Protein AF-A0A495SIX3-F1 (afdb_monomer_lite)

Foldseek 3Di:
DVVVVVVVVVVVVVVVVVVVVVLVVLQVLVVVLVVLLLDPVHQQLCSCVPFEQADPQLSVVSSVQSVVVNVVCVVPFDDKDKAQLVRCVVVVNDDDDDDPCSRQWMWIDGDPFWIKIFGADPVSGTQWIFTGTSPDDDTDIDGGHPDPDD

Secondary structure (DSSP, 8-state):
-HHHHHHHHHHHHHHHHHHHHHHHHHHHHHHHHHHHHH-TTS-HHHHHHHHB---HHHHHHHHHHHHHHHHHHTTS----EEEEHHHHHHTT-PPP---TTGGGEEEEEEETTEEEEEEE-TTS-EEEE--EETTTS-----B-S-----

Sequence (150 aa):
MKKTILVIVLFVTICLGCYYKSVQRNKKLIFDFAYEMVNVSIPINNVVSKHIECDKIGKAISVILISNFRKEYNKNPKKIYVYTYCEGLLNGTGKEIESPNKSQIYFVEFNDSLIIPVLLNNEAKIVAFSYGLKKGKENYLLRIDGIKEY

pLDDT: mean 83.71, std 14.2, range [35.25, 97.19]

Radius of gyration: 17.5 Å; chains: 1; bounding box: 35×31×59 Å

Structure (mmCIF, N/CA/C/O backbone):
data_AF-A0A495SIX3-F1
#
_entry.id   AF-A0A495SIX3-F1
#
loop_
_atom_site.group_PDB
_atom_site.id
_atom_site.type_symbol
_atom_site.label_atom_id
_atom_site.label_alt_id
_atom_site.label_comp_id
_atom_site.label_asym_id
_atom_site.label_entity_id
_atom_site.label_seq_id
_atom_site.pdbx_PDB_ins_code
_atom_site.Cartn_x
_atom_site.Cartn_y
_atom_site.Cartn_z
_atom_site.occupancy
_atom_site.B_iso_or_equiv
_atom_site.auth_seq_id
_atom_site.auth_comp_id
_atom_site.auth_asym_id
_atom_site.auth_atom_id
_atom_site.pdbx_PDB_model_num
ATOM 1 N N . MET A 1 1 ? 15.727 -4.250 -44.478 1.00 63.75 1 MET A N 1
ATOM 2 C CA . MET A 1 1 ? 15.634 -2.983 -43.713 1.00 63.75 1 MET A CA 1
ATOM 3 C C . MET A 1 1 ? 14.207 -2.619 -43.301 1.00 63.75 1 MET A C 1
ATOM 5 O O . MET A 1 1 ? 13.946 -2.672 -42.111 1.00 63.75 1 MET A O 1
ATOM 9 N N . LYS A 1 2 ? 13.256 -2.328 -44.211 1.00 71.69 2 LYS A N 1
ATOM 10 C CA . LYS A 1 2 ? 11.879 -1.921 -43.821 1.00 71.69 2 LYS A CA 1
ATOM 11 C C . LYS A 1 2 ? 11.137 -2.944 -42.936 1.00 71.69 2 LYS A C 1
ATOM 13 O O . LYS A 1 2 ? 10.544 -2.564 -41.936 1.00 71.69 2 LYS A O 1
ATOM 18 N N . LYS A 1 3 ? 11.234 -4.243 -43.255 1.00 81.06 3 LYS A N 1
ATOM 19 C CA . LYS A 1 3 ? 10.629 -5.327 -42.451 1.00 81.06 3 LYS A CA 1
ATOM 20 C C . LYS A 1 3 ? 11.274 -5.465 -41.063 1.00 81.06 3 LYS A C 1
ATOM 22 O O . LYS A 1 3 ? 10.571 -5.664 -40.087 1.00 81.06 3 LYS A O 1
ATOM 27 N N . THR A 1 4 ? 12.593 -5.296 -40.969 1.00 83.94 4 THR A N 1
ATOM 28 C CA . THR A 1 4 ? 13.345 -5.355 -39.704 1.00 83.94 4 THR A CA 1
ATOM 29 C C . THR A 1 4 ? 12.963 -4.210 -38.763 1.00 83.94 4 THR A C 1
ATOM 31 O O . THR A 1 4 ? 12.725 -4.447 -37.586 1.00 83.94 4 THR A O 1
ATOM 34 N N . ILE A 1 5 ? 12.828 -2.985 -39.288 1.00 88.06 5 ILE A N 1
ATOM 35 C CA . ILE A 1 5 ? 12.387 -1.817 -38.506 1.00 88.06 5 ILE A CA 1
ATOM 36 C C . ILE A 1 5 ? 10.955 -2.021 -37.992 1.00 88.06 5 ILE A C 1
ATOM 38 O O . ILE A 1 5 ? 10.693 -1.774 -36.820 1.00 88.06 5 ILE A O 1
ATOM 42 N N . LEU A 1 6 ? 10.047 -2.535 -38.832 1.00 87.56 6 LEU A N 1
ATOM 43 C CA . LEU A 1 6 ? 8.666 -2.830 -38.431 1.00 87.56 6 LEU A CA 1
ATOM 44 C C . LEU A 1 6 ? 8.605 -3.832 -37.264 1.00 87.56 6 LEU A C 1
ATOM 46 O O . LEU A 1 6 ? 7.857 -3.620 -36.314 1.00 87.56 6 LEU A O 1
ATOM 50 N N . VAL A 1 7 ? 9.413 -4.898 -37.316 1.00 89.94 7 VAL A N 1
ATOM 51 C CA . VAL A 1 7 ? 9.483 -5.907 -36.245 1.00 89.94 7 VAL A CA 1
ATOM 52 C C . VAL A 1 7 ? 9.996 -5.295 -34.940 1.00 89.94 7 VAL A C 1
ATOM 54 O O . VAL A 1 7 ? 9.429 -5.567 -33.886 1.00 89.94 7 VAL A O 1
ATOM 57 N N . ILE A 1 8 ? 11.011 -4.426 -35.001 1.00 90.88 8 ILE A N 1
ATOM 58 C CA . ILE A 1 8 ? 11.537 -3.733 -33.815 1.00 90.88 8 ILE A CA 1
ATOM 59 C C . ILE A 1 8 ? 10.473 -2.812 -33.209 1.00 90.88 8 ILE A C 1
ATOM 61 O O . ILE A 1 8 ? 10.242 -2.861 -32.004 1.00 90.88 8 ILE A O 1
ATOM 65 N N . VAL A 1 9 ? 9.788 -2.009 -34.028 1.00 90.94 9 VAL A N 1
ATOM 66 C CA . VAL A 1 9 ? 8.728 -1.102 -33.553 1.00 90.94 9 VAL A CA 1
ATOM 67 C C . VAL A 1 9 ? 7.587 -1.884 -32.899 1.00 90.94 9 VAL A C 1
ATOM 69 O O . VAL A 1 9 ? 7.121 -1.515 -31.817 1.00 90.94 9 VAL A O 1
ATOM 72 N N . LEU A 1 10 ? 7.162 -2.990 -33.517 1.00 92.00 10 LEU A N 1
ATOM 73 C CA . LEU A 1 10 ? 6.130 -3.862 -32.963 1.00 92.00 10 LEU A CA 1
ATOM 74 C C . LEU A 1 10 ? 6.568 -4.457 -31.618 1.00 92.00 10 LEU A C 1
ATOM 76 O O . LEU A 1 10 ? 5.803 -4.416 -30.655 1.00 92.00 10 LEU A O 1
ATOM 80 N N . PHE A 1 11 ? 7.807 -4.944 -31.530 1.00 91.62 11 PHE A N 1
ATOM 81 C CA . PHE A 1 11 ? 8.359 -5.501 -30.298 1.00 91.62 11 PHE A CA 1
ATOM 82 C C . PHE A 1 11 ? 8.401 -4.459 -29.173 1.00 91.62 11 PHE A C 1
ATOM 84 O O . PHE A 1 11 ? 7.886 -4.711 -28.085 1.00 91.62 11 PHE A O 1
ATOM 91 N N . VAL A 1 12 ? 8.913 -3.255 -29.450 1.00 90.62 12 VAL A N 1
ATOM 92 C CA . VAL A 1 12 ? 8.954 -2.148 -28.477 1.00 90.62 12 VAL A CA 1
ATOM 93 C C . VAL A 1 12 ? 7.549 -1.788 -27.989 1.00 90.62 12 VAL A C 1
ATOM 95 O O . VAL A 1 12 ? 7.332 -1.639 -26.787 1.00 90.62 12 VAL A O 1
ATOM 98 N N . THR A 1 13 ? 6.575 -1.705 -28.896 1.00 89.81 13 THR A N 1
ATOM 99 C CA . THR A 1 13 ? 5.186 -1.361 -28.547 1.00 89.81 13 THR A CA 1
ATOM 100 C C . THR A 1 13 ? 4.551 -2.426 -27.650 1.00 89.81 13 THR A C 1
ATOM 102 O O . THR A 1 13 ? 3.883 -2.094 -26.669 1.00 89.81 13 THR A O 1
ATOM 105 N N . ILE A 1 14 ? 4.801 -3.710 -27.934 1.00 90.81 14 ILE A N 1
ATOM 106 C CA . ILE A 1 14 ? 4.332 -4.825 -27.100 1.00 90.81 14 ILE A CA 1
ATOM 107 C C . ILE A 1 14 ? 4.974 -4.763 -25.709 1.00 90.81 14 ILE A C 1
ATOM 109 O O . ILE A 1 14 ? 4.262 -4.863 -24.708 1.00 90.81 14 ILE A O 1
ATOM 113 N N . CYS A 1 15 ? 6.290 -4.548 -25.620 1.00 88.69 15 CYS A N 1
ATOM 114 C CA . CYS A 1 15 ? 6.992 -4.430 -24.340 1.00 88.69 15 CYS A CA 1
ATOM 115 C C . CYS A 1 15 ? 6.438 -3.281 -23.485 1.00 88.69 15 CYS A C 1
ATOM 117 O O . CYS A 1 15 ? 6.170 -3.476 -22.296 1.00 88.69 15 CYS A O 1
ATOM 119 N N . LEU A 1 16 ? 6.203 -2.111 -24.089 1.00 88.38 16 LEU A N 1
ATOM 120 C CA . LEU A 1 16 ? 5.604 -0.961 -23.405 1.00 88.38 16 LEU A CA 1
ATOM 121 C C . LEU A 1 16 ? 4.177 -1.260 -22.926 1.00 88.38 16 LEU A C 1
ATOM 123 O O . LEU A 1 16 ? 3.827 -0.930 -21.792 1.00 88.38 16 LEU A O 1
ATOM 127 N N . GLY A 1 17 ? 3.371 -1.937 -23.749 1.00 87.06 17 GLY A N 1
ATOM 128 C CA . GLY A 1 17 ? 2.018 -2.357 -23.379 1.00 87.06 17 GLY A CA 1
ATOM 129 C C . GLY A 1 17 ? 2.002 -3.326 -22.191 1.00 87.06 17 GLY A C 1
ATOM 130 O O . GLY A 1 17 ? 1.235 -3.141 -21.241 1.00 87.06 17 GLY A O 1
ATOM 131 N N . CYS A 1 18 ? 2.888 -4.326 -22.198 1.00 86.50 18 CYS A N 1
ATOM 132 C CA . CYS A 1 18 ? 3.054 -5.267 -21.088 1.00 86.50 18 CYS A CA 1
ATOM 133 C C . CYS A 1 18 ? 3.501 -4.562 -19.800 1.00 86.50 18 CYS A C 1
ATOM 135 O O . CYS A 1 18 ? 2.944 -4.829 -18.730 1.00 86.50 18 CYS A O 1
ATOM 137 N N . TYR A 1 19 ? 4.455 -3.632 -19.901 1.00 85.50 19 TYR A N 1
ATOM 138 C CA . TYR A 1 19 ? 4.919 -2.833 -18.768 1.00 85.50 19 TYR A CA 1
ATOM 139 C C . TYR A 1 19 ? 3.783 -2.001 -18.162 1.00 85.50 19 TYR A C 1
ATOM 141 O O . TYR A 1 19 ? 3.522 -2.095 -16.961 1.00 85.50 19 TYR A O 1
ATOM 149 N N . TYR A 1 20 ? 3.043 -1.259 -18.992 1.00 87.06 20 TYR A N 1
ATOM 150 C CA . TYR A 1 20 ? 1.924 -0.433 -18.532 1.00 87.06 20 TYR A CA 1
ATOM 151 C C . TYR A 1 20 ? 0.846 -1.268 -17.830 1.00 87.06 20 TYR A C 1
ATOM 153 O O . TYR A 1 20 ? 0.373 -0.908 -16.750 1.00 87.06 20 TYR A O 1
ATOM 161 N N . LYS A 1 21 ? 0.501 -2.431 -18.397 1.00 89.06 21 LYS A N 1
ATOM 162 C CA . LYS A 1 21 ? -0.461 -3.359 -17.791 1.00 89.06 21 LYS A CA 1
ATOM 163 C C . LYS A 1 21 ? 0.016 -3.877 -16.430 1.00 89.06 21 LYS A C 1
ATOM 165 O O . LYS A 1 21 ? -0.790 -3.971 -15.505 1.00 89.06 21 LYS A O 1
ATOM 170 N N . SER A 1 22 ? 1.307 -4.186 -16.296 1.00 87.00 22 SER A N 1
ATOM 171 C CA . SER A 1 22 ? 1.907 -4.614 -15.026 1.00 87.00 22 SER A CA 1
ATOM 172 C C . SER A 1 22 ? 1.817 -3.518 -13.957 1.00 87.00 22 SER A C 1
ATOM 174 O O . SER A 1 22 ? 1.327 -3.771 -12.856 1.00 87.00 22 SER A O 1
ATOM 176 N N . VAL A 1 23 ? 2.183 -2.279 -14.305 1.00 88.62 23 VAL A N 1
ATOM 177 C CA . VAL A 1 23 ? 2.088 -1.121 -13.398 1.00 88.62 23 VAL A CA 1
ATOM 178 C C . VAL A 1 23 ? 0.646 -0.887 -12.946 1.00 88.62 23 VAL A C 1
ATOM 180 O O . VAL A 1 23 ? 0.400 -0.722 -11.753 1.00 88.62 23 VAL A O 1
ATOM 183 N N . GLN A 1 24 ? -0.325 -0.929 -13.865 1.00 91.56 24 GLN A N 1
ATOM 184 C CA . GLN A 1 24 ? -1.740 -0.752 -13.519 1.00 91.56 24 GLN A CA 1
ATOM 185 C C . GLN A 1 24 ? -2.266 -1.856 -12.598 1.00 91.56 24 GLN A C 1
ATOM 187 O O . GLN A 1 24 ? -2.994 -1.580 -11.643 1.00 91.56 24 GLN A O 1
ATOM 192 N N . ARG A 1 25 ? -1.861 -3.108 -12.838 1.00 93.19 25 ARG A N 1
ATOM 193 C CA . ARG A 1 25 ? -2.200 -4.231 -11.955 1.00 93.19 25 ARG A CA 1
ATOM 194 C C . ARG A 1 25 ? -1.665 -4.004 -10.541 1.00 93.19 25 ARG A C 1
ATOM 196 O O . ARG A 1 25 ? -2.408 -4.187 -9.581 1.00 93.19 25 ARG A O 1
ATOM 203 N N . ASN A 1 26 ? -0.409 -3.585 -10.417 1.00 94.50 26 ASN A N 1
ATOM 204 C CA . ASN A 1 26 ? 0.215 -3.344 -9.118 1.00 94.50 26 ASN A CA 1
ATOM 205 C C . ASN A 1 26 ? -0.429 -2.151 -8.401 1.00 94.50 26 ASN A C 1
ATOM 207 O O . ASN A 1 26 ? -0.758 -2.263 -7.225 1.00 94.50 26 ASN A O 1
ATOM 211 N N . LYS A 1 27 ? -0.713 -1.048 -9.111 1.00 95.06 27 LYS A N 1
ATOM 212 C CA . LYS A 1 27 ? -1.466 0.084 -8.547 1.00 95.06 27 LYS A CA 1
ATOM 213 C C . LYS A 1 27 ? -2.821 -0.346 -7.997 1.00 95.06 27 LYS A C 1
ATOM 215 O O . LYS A 1 27 ? -3.181 0.072 -6.901 1.00 95.06 27 LYS A O 1
ATOM 220 N N . LYS A 1 28 ? -3.553 -1.191 -8.730 1.00 95.62 28 LYS A N 1
ATOM 221 C CA . LYS A 1 28 ? -4.838 -1.725 -8.269 1.00 95.62 28 LYS A CA 1
ATOM 222 C C . LYS A 1 28 ? -4.680 -2.556 -6.995 1.00 95.62 28 LYS A C 1
ATOM 224 O O . LYS A 1 28 ? -5.418 -2.334 -6.049 1.00 95.62 28 LYS A O 1
ATOM 229 N N . LEU A 1 29 ? -3.699 -3.458 -6.948 1.00 95.81 29 LEU A N 1
ATOM 230 C CA . LEU A 1 29 ? -3.424 -4.268 -5.757 1.00 95.81 29 LEU A CA 1
ATOM 231 C C . LEU A 1 29 ? -3.139 -3.392 -4.530 1.00 95.81 29 LEU A C 1
ATOM 233 O O . LEU A 1 29 ? -3.710 -3.610 -3.464 1.00 95.81 29 LEU A O 1
ATOM 237 N N . ILE A 1 30 ? -2.295 -2.373 -4.695 1.00 96.44 30 ILE A N 1
ATOM 238 C CA . ILE A 1 30 ? -1.973 -1.419 -3.629 1.00 96.44 30 ILE A CA 1
ATOM 239 C C . ILE A 1 30 ? -3.203 -0.602 -3.216 1.00 96.44 30 ILE A C 1
ATOM 241 O O . ILE A 1 30 ? -3.405 -0.358 -2.028 1.00 96.44 30 ILE A O 1
ATOM 245 N N . PHE A 1 31 ? -4.040 -0.198 -4.173 1.00 96.81 31 PHE A N 1
ATOM 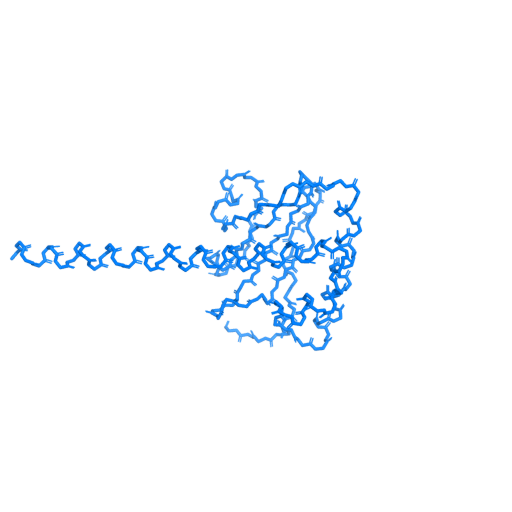246 C CA . PHE A 1 31 ? -5.284 0.513 -3.892 1.00 96.81 31 PHE A CA 1
ATOM 247 C C . PHE A 1 31 ? -6.264 -0.353 -3.092 1.00 96.81 31 PHE A C 1
ATOM 249 O O . PHE A 1 31 ? -6.809 0.116 -2.095 1.00 96.81 31 PHE A O 1
ATOM 256 N N . ASP A 1 32 ? -6.448 -1.614 -3.485 1.00 96.56 32 ASP A N 1
ATOM 257 C CA . ASP A 1 32 ? -7.323 -2.561 -2.789 1.00 96.56 32 ASP A CA 1
ATOM 258 C C . ASP A 1 32 ? -6.836 -2.779 -1.347 1.00 96.56 32 ASP A C 1
ATOM 260 O O . ASP A 1 32 ? -7.622 -2.683 -0.403 1.00 96.56 32 ASP A O 1
ATOM 264 N N . PHE A 1 33 ? -5.526 -2.976 -1.156 1.00 95.94 33 PHE A N 1
ATOM 265 C CA . PHE A 1 33 ? -4.916 -3.031 0.174 1.00 95.94 33 PHE A CA 1
ATOM 266 C C . PHE A 1 33 ? -5.206 -1.764 0.991 1.00 95.94 33 PHE A C 1
ATOM 268 O O . PHE A 1 33 ? -5.692 -1.852 2.118 1.00 95.94 33 PHE A O 1
ATOM 275 N N . ALA A 1 34 ? -4.944 -0.586 0.423 1.00 95.50 34 ALA A N 1
ATOM 276 C CA . ALA A 1 34 ? -5.134 0.698 1.088 1.00 95.50 34 ALA A CA 1
ATOM 277 C C . ALA A 1 34 ? -6.591 0.931 1.506 1.00 95.50 34 ALA A C 1
ATOM 279 O O . ALA A 1 34 ? -6.862 1.358 2.630 1.00 95.50 34 ALA A O 1
ATOM 280 N N . TYR A 1 35 ? -7.529 0.614 0.616 1.00 96.06 35 TYR A N 1
ATOM 281 C CA . TYR A 1 35 ? -8.956 0.720 0.873 1.00 96.06 35 TYR A CA 1
ATOM 282 C C . TYR A 1 35 ? -9.395 -0.212 2.009 1.00 96.06 35 TYR A C 1
ATOM 284 O O . TYR A 1 35 ? -10.051 0.223 2.959 1.00 96.06 35 TYR A O 1
ATOM 292 N N . GLU A 1 36 ? -9.000 -1.486 1.960 1.00 96.44 36 GLU A N 1
ATOM 293 C CA . GLU A 1 36 ? -9.360 -2.460 2.995 1.00 96.44 36 GLU A CA 1
ATOM 294 C C . GLU A 1 36 ? -8.707 -2.143 4.348 1.00 96.44 36 GLU A C 1
ATOM 296 O O . GLU A 1 36 ? -9.307 -2.354 5.407 1.00 96.44 36 GLU A O 1
ATOM 301 N N . MET A 1 37 ? -7.501 -1.575 4.331 1.00 94.06 37 MET A N 1
ATOM 302 C CA . MET A 1 37 ? -6.784 -1.154 5.529 1.00 94.06 37 MET A CA 1
ATOM 303 C C . MET A 1 37 ? -7.579 -0.121 6.342 1.00 94.06 37 MET A C 1
ATOM 305 O O . MET A 1 37 ? -7.625 -0.227 7.570 1.00 94.06 37 MET A O 1
ATOM 309 N N . VAL A 1 38 ? -8.262 0.826 5.690 1.00 94.12 38 VAL A N 1
ATOM 310 C CA . VAL A 1 38 ? -9.072 1.858 6.371 1.00 94.12 38 VAL A CA 1
ATOM 311 C C . VAL A 1 38 ? -10.541 1.477 6.559 1.00 94.12 38 VAL A C 1
ATOM 313 O O . VAL A 1 38 ? -11.238 2.098 7.360 1.00 94.12 38 VAL A O 1
ATOM 316 N N . ASN A 1 39 ? -11.026 0.439 5.876 1.00 94.69 39 ASN A N 1
ATOM 317 C CA . ASN A 1 39 ? -12.409 -0.004 6.003 1.00 94.69 39 ASN A CA 1
ATOM 318 C C . ASN A 1 39 ? -12.653 -0.698 7.355 1.00 94.69 39 ASN A C 1
ATOM 320 O O . ASN A 1 39 ? -12.204 -1.819 7.600 1.00 94.69 39 ASN A O 1
ATOM 324 N N . VAL A 1 40 ? -13.416 -0.037 8.230 1.00 93.31 40 VAL A N 1
ATOM 325 C CA . VAL A 1 40 ? -13.753 -0.529 9.578 1.00 93.31 40 VAL A CA 1
ATOM 326 C C . VAL A 1 40 ? -14.530 -1.846 9.576 1.00 93.31 40 VAL A C 1
ATOM 328 O O . VAL A 1 40 ? -14.424 -2.601 10.539 1.00 93.31 40 VAL A O 1
ATOM 331 N N . SER A 1 41 ? -15.246 -2.153 8.493 1.00 96.38 41 SER A N 1
ATOM 332 C CA . SER A 1 41 ? -16.032 -3.386 8.357 1.00 96.38 41 SER A CA 1
ATOM 333 C C . SER A 1 41 ? -15.162 -4.612 8.068 1.00 96.38 41 SER A C 1
ATOM 335 O O . SER A 1 41 ? -15.636 -5.740 8.173 1.00 96.38 41 SER A O 1
ATOM 337 N N . ILE A 1 42 ? -13.893 -4.414 7.693 1.00 96.88 42 ILE A N 1
ATOM 338 C CA . ILE A 1 42 ? -12.970 -5.498 7.353 1.00 96.88 42 ILE A CA 1
ATOM 339 C C . ILE A 1 42 ? -12.021 -5.739 8.536 1.00 96.88 42 ILE A C 1
ATOM 341 O O . ILE A 1 42 ? -11.286 -4.821 8.936 1.00 96.88 42 ILE A O 1
ATOM 345 N N . PRO A 1 43 ? -11.989 -6.964 9.101 1.00 97.19 43 PRO A N 1
ATOM 346 C CA . PRO A 1 43 ? -11.048 -7.312 10.157 1.00 97.19 43 PRO A CA 1
ATOM 347 C C . PRO A 1 43 ? -9.602 -7.121 9.697 1.00 97.19 43 PRO A C 1
ATOM 349 O O . PRO A 1 43 ? -9.207 -7.627 8.649 1.00 97.19 43 PRO A O 1
ATOM 352 N N . ILE A 1 44 ? -8.784 -6.443 10.505 1.00 95.56 44 ILE A N 1
ATOM 353 C CA . ILE A 1 44 ? -7.379 -6.145 10.171 1.00 95.56 44 ILE A CA 1
ATOM 354 C C . ILE A 1 44 ? -6.590 -7.427 9.873 1.00 95.56 44 ILE A C 1
ATOM 356 O O . ILE A 1 44 ? -5.814 -7.473 8.924 1.00 95.56 44 ILE A O 1
ATOM 360 N N . ASN A 1 45 ? -6.847 -8.500 10.624 1.00 95.12 45 ASN A N 1
ATOM 361 C CA . ASN A 1 45 ? -6.229 -9.805 10.383 1.00 95.12 45 ASN A CA 1
ATOM 362 C C . ASN A 1 45 ? -6.500 -10.348 8.971 1.00 95.12 45 ASN A C 1
ATOM 364 O O . ASN A 1 45 ? -5.625 -11.008 8.406 1.00 95.12 45 ASN A O 1
ATOM 368 N N . ASN A 1 46 ? -7.672 -10.062 8.394 1.00 96.50 46 ASN A N 1
ATOM 369 C CA . ASN A 1 46 ? -8.006 -10.480 7.034 1.00 96.50 46 ASN A CA 1
ATOM 370 C C . ASN A 1 46 ? -7.229 -9.649 6.015 1.00 96.50 46 ASN A C 1
ATOM 372 O O . ASN A 1 46 ? -6.682 -10.221 5.078 1.00 96.50 46 ASN A O 1
ATOM 376 N N . VAL A 1 47 ? -7.108 -8.334 6.238 1.00 95.50 47 VAL A N 1
ATOM 377 C CA . VAL A 1 47 ? -6.299 -7.444 5.387 1.00 95.50 47 VAL A CA 1
ATOM 378 C C . VAL A 1 47 ? -4.850 -7.928 5.340 1.00 95.50 47 VAL A C 1
ATOM 380 O O . VAL A 1 47 ? -4.308 -8.143 4.257 1.00 95.50 47 VAL A O 1
ATOM 383 N N . VAL A 1 48 ? -4.244 -8.173 6.509 1.00 93.75 48 VAL A N 1
ATOM 384 C CA . VAL A 1 48 ? -2.854 -8.646 6.598 1.00 93.75 48 VAL A CA 1
ATOM 385 C C . VAL A 1 48 ? -2.689 -9.990 5.899 1.00 93.75 48 VAL A C 1
ATOM 387 O O . VAL A 1 48 ? -1.830 -10.117 5.038 1.00 93.75 48 VAL A O 1
ATOM 390 N N . SER A 1 49 ? -3.544 -10.971 6.201 1.00 92.88 49 SER A N 1
ATOM 391 C CA . SER A 1 49 ? -3.407 -12.320 5.626 1.00 92.88 49 SER A CA 1
ATOM 392 C C . SER A 1 49 ? -3.655 -12.361 4.111 1.00 92.88 49 SER A C 1
ATOM 394 O O . SER A 1 49 ? -3.163 -13.262 3.440 1.00 92.88 49 SER A O 1
ATOM 396 N N . LYS A 1 50 ? -4.435 -11.415 3.571 1.00 94.00 50 LYS A N 1
ATOM 397 C CA . LYS A 1 50 ? -4.755 -11.344 2.140 1.00 94.00 50 LYS A CA 1
ATOM 398 C C . LYS A 1 50 ? -3.654 -10.664 1.327 1.00 94.00 50 LYS A C 1
ATOM 400 O O . LYS A 1 50 ? -3.363 -11.110 0.217 1.00 94.00 50 LYS A O 1
ATOM 405 N N . HIS A 1 51 ? -3.083 -9.580 1.849 1.00 92.94 51 HIS A N 1
ATOM 406 C CA . HIS A 1 51 ? -2.242 -8.674 1.057 1.00 92.94 51 HIS A CA 1
ATOM 407 C C . HIS A 1 51 ? -0.758 -8.703 1.418 1.00 92.94 51 HIS A C 1
ATOM 409 O O . HIS A 1 51 ? 0.062 -8.393 0.554 1.00 92.94 51 HIS A O 1
ATOM 415 N N . ILE A 1 52 ? -0.409 -9.054 2.660 1.00 91.31 52 ILE A N 1
ATOM 416 C CA . ILE A 1 52 ? 0.953 -8.910 3.186 1.00 91.31 52 ILE A CA 1
ATOM 417 C C . ILE A 1 52 ? 1.601 -10.284 3.350 1.00 91.31 52 ILE A C 1
ATOM 419 O O . ILE A 1 52 ? 1.112 -11.142 4.085 1.00 91.31 52 ILE A O 1
ATOM 423 N N . GLU A 1 53 ? 2.743 -10.464 2.697 1.00 91.75 53 GLU A N 1
ATOM 424 C CA . GLU A 1 53 ? 3.618 -11.610 2.902 1.00 91.75 53 GLU A CA 1
ATOM 425 C C . GLU A 1 53 ? 4.531 -11.322 4.097 1.00 91.75 53 GLU A C 1
ATOM 427 O O . GLU A 1 53 ? 5.377 -10.431 4.059 1.00 91.75 53 GLU A O 1
ATOM 432 N N . CYS A 1 54 ? 4.297 -12.027 5.202 1.00 86.75 54 CYS A N 1
ATOM 433 C CA . CYS A 1 54 ? 5.008 -11.808 6.453 1.00 86.75 54 CYS A CA 1
ATOM 434 C C . CYS A 1 54 ? 5.083 -13.076 7.302 1.00 86.75 54 CYS A C 1
ATOM 436 O O . CYS A 1 54 ? 4.240 -13.972 7.192 1.00 86.75 54 CYS A O 1
ATOM 438 N N . ASP A 1 55 ? 6.080 -13.128 8.183 1.00 88.81 55 ASP A N 1
ATOM 439 C CA . ASP A 1 55 ? 6.156 -14.151 9.221 1.00 88.81 55 ASP A CA 1
ATOM 440 C C . ASP A 1 55 ? 5.191 -13.843 10.390 1.00 88.81 55 ASP A C 1
ATOM 442 O O . ASP A 1 55 ? 4.397 -12.897 10.367 1.00 88.81 55 ASP A O 1
ATOM 446 N N . LYS A 1 56 ? 5.236 -14.653 11.454 1.00 87.56 56 LYS A N 1
ATOM 447 C CA . LYS A 1 56 ? 4.362 -14.473 12.624 1.00 87.56 56 LYS A CA 1
ATOM 448 C C . LYS A 1 56 ? 4.588 -13.131 13.338 1.00 87.56 56 LYS A C 1
ATOM 450 O O . LYS A 1 56 ? 3.621 -12.536 13.819 1.00 87.56 56 LYS A O 1
ATOM 455 N N . ILE A 1 57 ? 5.835 -12.669 13.423 1.00 87.62 57 ILE A N 1
ATOM 456 C CA . ILE A 1 57 ? 6.203 -11.410 14.084 1.00 87.62 57 ILE A CA 1
ATOM 457 C C . ILE A 1 57 ? 5.753 -10.241 13.208 1.00 87.62 57 ILE A C 1
ATOM 459 O O . ILE A 1 57 ? 5.056 -9.339 13.678 1.00 87.62 57 ILE A O 1
ATOM 463 N N . GLY A 1 58 ? 6.062 -10.303 11.917 1.00 86.69 58 GLY A N 1
ATOM 464 C CA . GLY A 1 58 ? 5.651 -9.330 10.922 1.00 86.69 58 GLY A CA 1
ATOM 465 C C . GLY A 1 58 ? 4.133 -9.183 10.827 1.00 86.69 58 GLY A C 1
ATOM 466 O O . GLY A 1 58 ? 3.616 -8.063 10.749 1.00 86.69 58 GLY A O 1
ATOM 467 N N . LYS A 1 59 ? 3.388 -10.286 10.953 1.00 89.81 59 LYS A N 1
ATOM 468 C CA . LYS A 1 59 ? 1.924 -10.250 11.050 1.00 89.81 59 LYS A CA 1
ATOM 469 C C . LYS A 1 59 ? 1.458 -9.442 12.261 1.00 89.81 59 LYS A C 1
ATOM 471 O O . LYS A 1 59 ? 0.590 -8.583 12.113 1.00 89.81 59 LYS A O 1
ATOM 476 N N . ALA A 1 60 ? 2.033 -9.677 13.441 1.00 89.81 60 ALA A N 1
ATOM 477 C CA . ALA A 1 60 ? 1.677 -8.937 14.653 1.00 89.81 60 ALA A CA 1
ATOM 478 C C . ALA A 1 60 ? 1.984 -7.434 14.516 1.00 89.81 60 ALA A C 1
ATOM 480 O O . ALA A 1 60 ? 1.131 -6.601 14.829 1.00 89.81 60 ALA A O 1
ATOM 481 N N . ILE A 1 61 ? 3.155 -7.089 13.970 1.00 89.19 61 ILE A N 1
ATOM 482 C CA . ILE A 1 61 ? 3.548 -5.700 13.690 1.00 89.19 61 ILE A CA 1
ATOM 483 C C . ILE A 1 61 ? 2.566 -5.051 12.707 1.00 89.19 61 ILE A C 1
ATOM 485 O O . ILE A 1 61 ? 2.060 -3.961 12.972 1.00 89.19 61 ILE A O 1
ATOM 489 N N . SER A 1 62 ? 2.231 -5.740 11.614 1.00 90.88 62 SER A N 1
ATOM 490 C CA . SER A 1 62 ? 1.293 -5.241 10.600 1.00 90.88 62 SER A CA 1
ATOM 491 C C . SER A 1 62 ? -0.080 -4.941 11.185 1.00 90.88 62 SER A C 1
ATOM 493 O O . SER A 1 62 ? -0.661 -3.900 10.889 1.00 90.88 62 SER A O 1
ATOM 495 N N . VAL A 1 63 ? -0.594 -5.822 12.049 1.00 93.12 63 VAL A N 1
ATOM 496 C CA . VAL A 1 63 ? -1.886 -5.615 12.714 1.00 93.12 63 VAL A CA 1
ATOM 497 C C . VAL A 1 63 ? -1.866 -4.343 13.564 1.00 93.12 63 VAL A C 1
ATOM 499 O O . VAL A 1 63 ? -2.810 -3.551 13.501 1.00 93.12 63 VAL A O 1
ATOM 502 N N . ILE A 1 64 ? -0.790 -4.113 14.321 1.00 90.62 64 ILE A N 1
ATOM 503 C CA . ILE A 1 64 ? -0.633 -2.914 15.155 1.00 90.62 64 ILE A CA 1
ATOM 504 C C . ILE A 1 64 ? -0.540 -1.657 14.283 1.00 90.62 64 ILE A C 1
ATOM 506 O O . ILE A 1 64 ? -1.260 -0.686 14.532 1.00 90.62 64 ILE A O 1
ATOM 510 N N . LEU A 1 65 ? 0.298 -1.682 13.241 1.00 89.62 65 LEU A N 1
ATOM 511 C CA . LEU A 1 65 ? 0.474 -0.555 12.322 1.00 89.62 65 LEU A CA 1
ATOM 512 C C . LEU A 1 65 ? -0.845 -0.176 11.644 1.00 89.62 65 LEU A C 1
ATOM 514 O O . LEU A 1 65 ? -1.234 0.990 11.685 1.00 89.62 65 LEU A O 1
ATOM 518 N N . ILE A 1 66 ? -1.565 -1.153 11.088 1.00 92.44 66 ILE A N 1
ATOM 519 C CA . ILE A 1 66 ? -2.854 -0.922 10.426 1.00 92.44 66 ILE A CA 1
ATOM 520 C C . ILE A 1 66 ? -3.903 -0.415 11.421 1.00 92.44 66 ILE A C 1
ATOM 522 O O . ILE A 1 66 ? -4.676 0.483 11.091 1.00 92.44 66 ILE A O 1
ATOM 526 N N . SER A 1 67 ? -3.934 -0.946 12.646 1.00 91.88 67 SER A N 1
ATOM 527 C CA . SER A 1 67 ? -4.875 -0.501 13.682 1.00 91.88 67 SER A CA 1
ATOM 528 C C . SER A 1 67 ? -4.672 0.971 14.035 1.00 91.88 67 SER A C 1
ATOM 530 O O . SER A 1 67 ? -5.629 1.751 14.046 1.00 91.88 67 SER A O 1
ATOM 532 N N . ASN A 1 68 ? -3.419 1.372 14.253 1.00 88.62 68 ASN A N 1
ATOM 533 C CA . ASN A 1 68 ? -3.071 2.765 14.522 1.00 88.62 68 ASN A CA 1
ATOM 534 C C . ASN A 1 68 ? -3.381 3.650 13.315 1.00 88.62 68 ASN A C 1
ATOM 536 O O . ASN A 1 68 ? -4.011 4.695 13.461 1.00 88.62 68 ASN A O 1
ATOM 540 N N . PHE A 1 69 ? -3.026 3.193 12.116 1.00 89.12 69 PHE A N 1
ATOM 541 C CA . PHE A 1 69 ? -3.301 3.914 10.883 1.00 89.12 69 PHE A CA 1
ATOM 542 C C . PHE A 1 69 ? -4.794 4.179 10.678 1.00 89.12 69 PHE A C 1
ATOM 544 O O . PHE A 1 69 ? -5.197 5.307 10.407 1.00 89.12 69 PHE A O 1
ATOM 551 N N . ARG A 1 70 ? -5.631 3.151 10.851 1.00 90.94 70 ARG A N 1
ATOM 552 C CA . ARG A 1 70 ? -7.087 3.249 10.699 1.00 90.94 70 ARG A CA 1
ATOM 553 C C . ARG A 1 70 ? -7.677 4.281 11.662 1.00 90.94 70 ARG A C 1
ATOM 555 O O . ARG A 1 70 ? -8.535 5.063 11.261 1.00 90.94 70 ARG A O 1
ATOM 562 N N . LYS A 1 71 ? -7.194 4.325 12.910 1.00 88.88 71 LYS A N 1
ATOM 563 C CA . LYS A 1 71 ? -7.600 5.347 13.891 1.00 88.88 71 LYS A CA 1
ATOM 564 C C . LYS A 1 71 ? -7.224 6.756 13.437 1.00 88.88 71 LYS A C 1
ATOM 566 O O . LYS A 1 71 ? -8.050 7.655 13.546 1.00 88.88 71 LYS A O 1
ATOM 571 N N . GLU A 1 72 ? -6.008 6.945 12.933 1.00 86.94 72 GLU A N 1
ATOM 572 C CA . GLU A 1 72 ? -5.529 8.252 12.470 1.00 86.94 72 GLU A CA 1
ATOM 573 C C . GLU A 1 72 ? -6.267 8.729 11.216 1.00 86.94 72 GLU A C 1
ATOM 575 O O . GLU A 1 72 ? -6.719 9.872 11.167 1.00 86.94 72 GLU A O 1
ATOM 580 N N . TYR A 1 73 ? -6.477 7.848 10.236 1.00 89.31 73 TYR A N 1
ATOM 581 C CA . TYR A 1 73 ? -7.240 8.169 9.030 1.00 89.31 73 TYR A CA 1
ATOM 582 C C . TYR A 1 73 ? -8.680 8.596 9.349 1.00 89.31 73 TYR A C 1
ATOM 584 O O . TYR A 1 73 ? -9.164 9.587 8.802 1.00 89.31 73 TYR A O 1
ATOM 592 N N . ASN A 1 74 ? -9.345 7.910 10.285 1.00 90.19 74 ASN A N 1
ATOM 593 C CA . ASN A 1 74 ? -10.721 8.225 10.676 1.00 90.19 74 ASN A CA 1
ATOM 594 C C . ASN A 1 74 ? -10.888 9.626 11.292 1.00 90.19 74 ASN A C 1
ATOM 596 O O . ASN A 1 74 ? -12.009 10.127 11.334 1.00 90.19 74 ASN A O 1
ATOM 600 N N . LYS A 1 75 ? -9.806 10.281 11.737 1.00 90.00 75 LYS A N 1
ATOM 601 C CA . LYS A 1 75 ? -9.861 11.676 12.208 1.00 90.00 75 LYS A CA 1
ATOM 602 C C . LYS A 1 75 ? -10.091 12.668 11.065 1.00 90.00 75 LYS A C 1
ATOM 604 O O . LYS A 1 75 ? -10.677 13.720 11.292 1.00 90.00 75 LYS A O 1
ATOM 609 N N . ASN A 1 76 ? -9.605 12.361 9.861 1.00 89.44 76 ASN A N 1
ATOM 610 C CA . ASN A 1 76 ? -9.745 13.214 8.680 1.00 89.44 76 ASN A CA 1
ATOM 611 C C . ASN A 1 76 ? -9.733 12.368 7.389 1.00 89.44 76 ASN A C 1
ATOM 613 O O . ASN A 1 76 ? -8.695 12.278 6.714 1.00 89.44 76 ASN A O 1
ATOM 617 N N . PRO A 1 77 ? -10.861 11.710 7.062 1.00 90.69 77 PRO A N 1
ATOM 618 C CA . PRO A 1 77 ? -10.950 10.840 5.899 1.00 90.69 77 PRO A CA 1
ATOM 619 C C . PRO A 1 77 ? -10.952 11.652 4.598 1.00 90.69 77 PRO A C 1
ATOM 621 O O . PRO A 1 77 ? -11.685 12.632 4.456 1.00 90.69 77 PRO A O 1
ATOM 624 N N . LYS A 1 78 ? -10.157 11.216 3.618 1.00 91.88 78 LYS A N 1
ATOM 625 C CA . LYS A 1 78 ? -10.107 11.787 2.263 1.00 91.88 78 LYS A CA 1
ATOM 626 C C . LYS A 1 78 ? -9.937 10.685 1.212 1.00 91.88 78 LYS A C 1
ATOM 628 O O . LYS A 1 78 ? -9.911 9.500 1.516 1.00 91.88 78 LYS A O 1
ATOM 633 N N . LYS A 1 79 ? -9.871 11.074 -0.062 1.00 90.19 79 LYS A N 1
ATOM 634 C CA . LYS A 1 79 ? -9.640 10.135 -1.165 1.00 90.19 79 LYS A CA 1
ATOM 635 C C . LYS A 1 79 ? -8.245 9.514 -1.075 1.00 90.19 79 LYS A C 1
ATOM 637 O O . LYS A 1 79 ? -7.276 10.210 -0.792 1.00 90.19 79 LYS A O 1
ATOM 642 N N . ILE A 1 80 ? -8.183 8.222 -1.385 1.00 93.62 80 ILE A N 1
ATOM 643 C CA . ILE A 1 80 ? -6.951 7.440 -1.473 1.00 93.62 80 ILE A CA 1
ATOM 644 C C . ILE A 1 80 ? -6.387 7.567 -2.888 1.00 93.62 80 ILE A C 1
ATOM 646 O O . ILE A 1 80 ? -7.102 7.317 -3.861 1.00 93.62 80 ILE A O 1
ATOM 650 N N . TYR A 1 81 ? -5.105 7.899 -2.997 1.00 93.94 81 TYR A N 1
ATOM 651 C CA . TYR A 1 81 ? -4.369 7.936 -4.258 1.00 93.94 81 TYR A CA 1
ATOM 652 C C . TYR A 1 81 ? -3.146 7.031 -4.193 1.00 93.94 81 TYR A C 1
ATOM 654 O O . TYR A 1 81 ? -2.480 6.951 -3.163 1.00 93.94 81 TYR A O 1
ATOM 662 N N . VAL A 1 82 ? -2.846 6.361 -5.306 1.00 95.00 82 VAL A N 1
ATOM 663 C CA . VAL A 1 82 ? -1.693 5.465 -5.432 1.00 95.00 82 VAL A CA 1
ATOM 664 C C . VAL A 1 82 ? -0.776 5.960 -6.537 1.00 95.00 82 VAL A C 1
ATOM 666 O O . VAL A 1 82 ? -1.170 6.071 -7.703 1.00 95.00 82 VAL A O 1
ATOM 669 N N . TYR A 1 83 ? 0.474 6.191 -6.164 1.00 93.06 83 TYR A N 1
ATOM 670 C CA . TYR A 1 83 ? 1.537 6.651 -7.038 1.00 93.06 83 TYR A CA 1
ATOM 671 C C . TYR A 1 83 ? 2.631 5.592 -7.115 1.00 93.06 83 TYR A C 1
ATOM 673 O O . TYR A 1 83 ? 2.959 4.934 -6.130 1.00 93.06 83 TYR A O 1
ATOM 681 N N . THR A 1 84 ? 3.221 5.434 -8.292 1.00 93.12 84 THR A N 1
ATOM 682 C CA . THR A 1 84 ? 4.546 4.818 -8.423 1.00 93.12 84 THR A CA 1
ATOM 683 C C . THR A 1 84 ? 5.590 5.687 -7.729 1.00 93.12 84 THR A C 1
ATOM 685 O O . THR A 1 84 ? 5.351 6.869 -7.467 1.00 93.12 84 THR A O 1
ATOM 688 N N . TYR A 1 85 ? 6.775 5.131 -7.483 1.00 89.81 85 TYR A N 1
ATOM 689 C CA . TYR A 1 85 ? 7.892 5.890 -6.931 1.00 89.81 85 TYR A CA 1
ATOM 690 C C . TYR A 1 85 ? 8.153 7.210 -7.682 1.00 89.81 85 TYR A C 1
ATOM 692 O O . TYR A 1 85 ? 8.187 8.278 -7.073 1.00 89.81 85 TYR A O 1
ATOM 700 N N . CYS A 1 86 ? 8.255 7.153 -9.015 1.00 87.88 86 CYS A N 1
ATOM 701 C CA . CYS A 1 86 ? 8.528 8.328 -9.846 1.00 87.88 86 CYS A CA 1
ATOM 702 C C . CYS A 1 86 ? 7.411 9.379 -9.767 1.00 87.88 86 CYS A C 1
ATOM 704 O O . CYS A 1 86 ? 7.695 10.563 -9.613 1.00 87.88 86 CYS A O 1
ATOM 706 N N . GLU A 1 87 ? 6.143 8.961 -9.837 1.00 90.12 87 GLU A N 1
ATOM 707 C CA . GLU A 1 87 ? 5.003 9.880 -9.700 1.00 90.12 87 GLU A CA 1
ATOM 708 C C . GLU A 1 87 ? 4.969 10.528 -8.309 1.00 90.12 87 GLU A C 1
ATOM 710 O O . GLU A 1 87 ? 4.678 11.715 -8.189 1.00 90.12 87 GLU A O 1
ATOM 715 N N . GLY A 1 88 ? 5.296 9.769 -7.259 1.00 86.12 88 GLY A N 1
ATOM 716 C CA . GLY A 1 88 ? 5.340 10.282 -5.893 1.00 86.12 88 GLY A CA 1
ATOM 717 C C . GLY A 1 88 ? 6.407 11.356 -5.698 1.00 86.12 88 GLY A C 1
ATOM 718 O O . GLY A 1 88 ? 6.123 12.362 -5.049 1.00 86.12 88 GLY A O 1
ATOM 719 N N . LEU A 1 89 ? 7.596 11.182 -6.287 1.00 84.56 89 LEU A N 1
ATOM 720 C CA . LEU A 1 89 ? 8.650 12.203 -6.262 1.00 84.56 89 LEU A CA 1
ATOM 721 C C . LEU A 1 89 ? 8.234 13.474 -7.011 1.00 84.56 89 LEU A C 1
ATOM 723 O O . LEU A 1 89 ? 8.404 14.572 -6.489 1.00 84.56 89 LEU A O 1
ATOM 727 N N . LEU A 1 90 ? 7.649 13.329 -8.205 1.00 86.19 90 LEU A N 1
ATOM 728 C CA . LEU A 1 90 ? 7.199 14.468 -9.014 1.00 86.19 90 LEU A CA 1
ATOM 729 C C . LEU A 1 90 ? 6.095 15.280 -8.323 1.00 86.19 90 LEU A C 1
ATOM 731 O O . LEU A 1 90 ? 6.072 16.502 -8.436 1.00 86.19 90 LEU A O 1
ATOM 735 N N . ASN A 1 91 ? 5.208 14.614 -7.579 1.00 79.25 91 ASN A N 1
ATOM 736 C CA . ASN A 1 91 ? 4.099 15.258 -6.871 1.00 79.25 91 ASN A CA 1
ATOM 737 C C . ASN A 1 91 ? 4.462 15.755 -5.458 1.00 79.25 91 ASN A C 1
ATOM 739 O O . ASN A 1 91 ? 3.601 16.287 -4.757 1.00 79.25 91 ASN A O 1
ATOM 743 N N . GLY A 1 92 ? 5.706 15.564 -5.000 1.00 76.69 92 GLY A N 1
ATOM 744 C CA . GLY A 1 92 ? 6.122 15.918 -3.635 1.00 76.69 92 GLY A CA 1
ATOM 745 C C . GLY A 1 92 ? 5.439 15.088 -2.535 1.00 76.69 92 GLY A C 1
ATOM 746 O O . GLY A 1 92 ? 5.472 15.452 -1.358 1.00 76.69 92 GLY A O 1
ATOM 747 N N . THR A 1 93 ? 4.800 13.978 -2.912 1.00 73.75 93 THR A N 1
ATOM 748 C CA . THR A 1 93 ? 4.162 13.013 -2.005 1.00 73.75 93 THR A CA 1
ATOM 749 C C . THR A 1 93 ? 5.204 12.030 -1.458 1.00 73.75 93 THR A C 1
ATOM 751 O O . THR A 1 93 ? 5.132 11.609 -0.305 1.00 73.75 93 THR A O 1
ATOM 754 N N . GLY A 1 94 ? 6.207 11.681 -2.262 1.00 66.38 94 GLY A N 1
ATOM 755 C CA . GLY A 1 94 ? 7.323 10.831 -1.863 1.00 66.38 94 GLY A CA 1
ATOM 756 C C . GLY A 1 94 ? 8.511 11.652 -1.369 1.00 66.38 94 GLY A C 1
ATOM 757 O O . GLY A 1 94 ? 8.908 12.622 -2.009 1.00 66.38 94 GLY A O 1
ATOM 758 N N . LYS A 1 95 ? 9.117 11.231 -0.257 1.00 70.88 95 LYS A N 1
ATOM 759 C CA . LYS A 1 95 ? 10.524 11.555 0.014 1.00 70.88 95 LYS A CA 1
ATOM 760 C C . LYS A 1 95 ? 11.395 10.554 -0.737 1.00 70.88 95 LYS A C 1
ATOM 762 O O . LYS A 1 95 ? 10.938 9.446 -1.023 1.00 70.88 95 LYS A O 1
ATOM 767 N N . GLU A 1 96 ? 12.628 10.934 -1.047 1.00 71.56 96 GLU A N 1
ATOM 768 C CA . GLU A 1 96 ? 13.587 9.981 -1.591 1.00 71.56 96 GLU A CA 1
ATOM 769 C C . GLU A 1 96 ? 13.787 8.840 -0.585 1.00 71.56 96 GLU A C 1
ATOM 771 O O . GLU A 1 96 ? 14.107 9.070 0.580 1.00 71.56 96 GLU A O 1
ATOM 776 N N . ILE A 1 97 ? 13.502 7.616 -1.034 1.00 73.94 97 ILE A N 1
ATOM 777 C CA . ILE A 1 97 ? 13.735 6.392 -0.271 1.00 73.94 97 ILE A CA 1
ATOM 778 C C . ILE A 1 97 ? 14.910 5.700 -0.942 1.00 73.94 97 ILE A C 1
ATOM 780 O O . ILE A 1 97 ? 14.853 5.373 -2.132 1.00 73.94 97 ILE A O 1
ATOM 784 N N . GLU A 1 98 ? 15.970 5.480 -0.175 1.00 70.88 98 GLU A N 1
ATOM 785 C CA . GLU A 1 98 ? 17.116 4.717 -0.640 1.00 70.88 98 GLU A CA 1
ATOM 786 C C . GLU A 1 98 ? 16.719 3.242 -0.756 1.00 70.88 98 GLU A C 1
ATOM 788 O O . GLU A 1 98 ? 16.377 2.574 0.220 1.00 70.88 98 GLU A O 1
ATOM 793 N N . SER A 1 99 ? 16.670 2.748 -1.990 1.00 71.38 99 SER A N 1
ATOM 794 C CA . SER A 1 99 ? 16.356 1.358 -2.291 1.00 71.38 99 SER A CA 1
ATOM 795 C C . SER A 1 99 ? 16.952 0.979 -3.642 1.00 71.38 99 SER A C 1
ATOM 797 O O . SER A 1 99 ? 16.835 1.765 -4.590 1.00 71.38 99 SER A O 1
ATOM 799 N N . PRO A 1 100 ? 17.527 -0.228 -3.776 1.00 72.06 100 PRO A N 1
ATOM 800 C CA . PRO A 1 100 ? 17.986 -0.728 -5.067 1.00 72.06 100 PRO A CA 1
ATOM 801 C C . PRO A 1 100 ? 16.824 -0.952 -6.051 1.00 72.06 100 PRO A C 1
ATOM 803 O O . PRO A 1 100 ? 17.022 -0.865 -7.259 1.00 72.06 100 PRO A O 1
ATOM 806 N N . ASN A 1 101 ? 15.593 -1.156 -5.557 1.00 80.44 101 ASN A N 1
ATOM 807 C CA . ASN A 1 101 ? 14.428 -1.521 -6.369 1.00 80.44 101 ASN A CA 1
ATOM 808 C C . ASN A 1 101 ? 13.313 -0.463 -6.316 1.00 80.44 101 ASN A C 1
ATOM 810 O O . ASN A 1 101 ? 12.168 -0.743 -5.956 1.00 80.44 101 ASN A O 1
ATOM 814 N N . LYS A 1 102 ? 13.622 0.769 -6.742 1.00 85.06 102 LYS A N 1
ATOM 815 C CA . LYS A 1 102 ? 12.659 1.892 -6.800 1.00 85.06 102 LYS A CA 1
ATOM 816 C C . LYS A 1 102 ? 11.380 1.572 -7.602 1.00 85.06 102 LYS A C 1
ATOM 818 O O . LYS A 1 102 ? 10.318 2.094 -7.285 1.00 85.06 102 LYS A O 1
ATOM 823 N N . SER A 1 103 ? 11.439 0.683 -8.598 1.00 87.00 103 SER A N 1
ATOM 824 C CA . SER A 1 103 ? 10.275 0.260 -9.406 1.00 87.00 103 SER A CA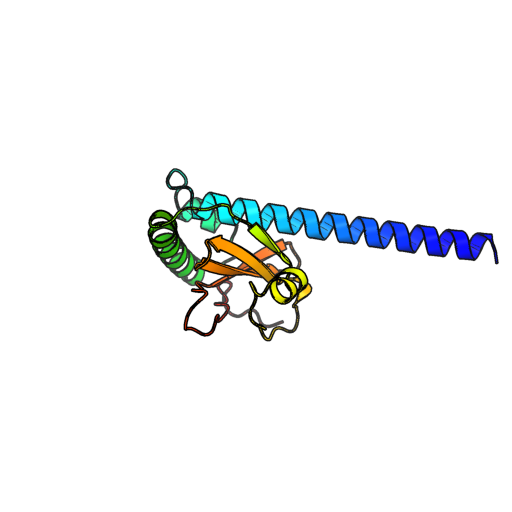 1
ATOM 825 C C . SER A 1 103 ? 9.225 -0.551 -8.631 1.00 87.00 103 SER A C 1
ATOM 827 O O . SER A 1 103 ? 8.084 -0.683 -9.082 1.00 87.00 103 SER A O 1
ATOM 829 N N . GLN A 1 104 ? 9.599 -1.086 -7.470 1.00 90.69 104 GLN A N 1
ATOM 830 C CA . GLN A 1 104 ? 8.729 -1.860 -6.588 1.00 90.69 104 GLN A CA 1
ATOM 831 C C . GLN A 1 104 ? 8.109 -1.021 -5.471 1.00 90.69 104 GLN A C 1
ATOM 833 O O . GLN A 1 104 ? 7.272 -1.526 -4.721 1.00 90.69 104 GLN A O 1
ATOM 838 N N . ILE A 1 105 ? 8.508 0.248 -5.362 1.00 90.50 105 ILE A N 1
ATOM 839 C CA . ILE A 1 105 ? 8.000 1.169 -4.356 1.00 90.50 105 ILE A CA 1
ATOM 840 C C . ILE A 1 105 ? 6.806 1.935 -4.920 1.00 90.50 105 ILE A C 1
ATOM 842 O O . ILE A 1 105 ? 6.849 2.513 -6.011 1.00 90.50 105 ILE A O 1
ATOM 846 N N . TYR A 1 106 ? 5.745 1.964 -4.127 1.00 92.88 106 TYR A N 1
ATOM 847 C CA . TYR A 1 106 ? 4.540 2.738 -4.368 1.00 92.88 106 TYR A CA 1
ATOM 848 C C . TYR A 1 106 ? 4.297 3.654 -3.174 1.00 92.88 106 TYR A C 1
ATOM 850 O O . TYR A 1 106 ? 4.621 3.312 -2.040 1.00 92.88 106 TYR A O 1
ATOM 858 N N . PHE A 1 107 ? 3.704 4.813 -3.424 1.00 91.69 107 PHE A N 1
ATOM 859 C CA . PHE A 1 107 ? 3.248 5.725 -2.387 1.00 91.69 107 PHE A CA 1
ATOM 860 C C . PHE A 1 107 ? 1.728 5.748 -2.376 1.00 91.69 107 PHE A C 1
ATOM 862 O O . PHE A 1 107 ? 1.096 5.920 -3.419 1.00 91.69 107 PHE A O 1
ATOM 869 N N . VAL A 1 108 ? 1.148 5.602 -1.193 1.00 92.62 108 VAL A N 1
ATOM 870 C CA . VAL A 1 108 ? -0.290 5.722 -0.980 1.00 92.62 108 VAL A CA 1
ATOM 871 C C . VAL A 1 108 ? -0.562 6.973 -0.165 1.00 92.62 108 VAL A C 1
ATOM 873 O O . VAL A 1 108 ? -0.141 7.060 0.986 1.00 92.62 108 VAL A O 1
ATOM 876 N N . GLU A 1 109 ? -1.263 7.934 -0.752 1.00 91.06 109 GLU A N 1
ATOM 877 C CA . GLU A 1 109 ? -1.703 9.158 -0.082 1.00 91.06 109 GLU A CA 1
ATOM 878 C C . GLU A 1 109 ? -3.162 9.005 0.338 1.00 91.06 109 GLU A C 1
ATOM 880 O O . GLU A 1 109 ? -4.036 8.784 -0.497 1.00 91.06 109 GLU A O 1
ATOM 885 N N . PHE A 1 110 ? -3.420 9.107 1.639 1.00 89.62 110 PHE A N 1
ATOM 886 C CA . PHE A 1 110 ? -4.763 8.967 2.208 1.00 89.62 110 PHE A CA 1
ATOM 887 C C . PHE A 1 110 ? -5.398 10.313 2.534 1.00 89.62 110 PHE A C 1
ATOM 889 O O . PHE A 1 110 ? -6.617 10.449 2.490 1.00 89.62 110 PHE A O 1
ATOM 896 N N . ASN A 1 111 ? -4.573 11.294 2.902 1.00 84.94 111 ASN A N 1
ATOM 897 C CA . ASN A 1 111 ? -4.927 12.698 3.074 1.00 84.94 111 ASN A CA 1
ATOM 898 C C . ASN A 1 111 ? -3.644 13.548 3.042 1.00 84.94 111 ASN A C 1
ATOM 900 O O . ASN A 1 111 ? -2.538 13.016 2.952 1.00 84.94 111 ASN A O 1
ATOM 904 N N . ASP A 1 112 ? -3.786 14.866 3.192 1.00 80.75 112 ASP A N 1
ATOM 905 C CA . ASP A 1 112 ? -2.678 15.830 3.114 1.00 80.75 112 ASP A CA 1
ATOM 906 C C . ASP A 1 112 ? -1.562 15.591 4.144 1.00 80.75 112 ASP A C 1
ATOM 908 O O . ASP A 1 112 ? -0.515 16.222 4.058 1.00 80.75 112 ASP A O 1
ATOM 912 N N . SER A 1 113 ? -1.778 14.745 5.152 1.00 78.06 113 SER A N 1
ATOM 913 C CA . SER A 1 113 ? -0.813 14.464 6.216 1.00 78.06 113 SER A CA 1
ATOM 914 C C . SER A 1 113 ? -0.380 13.005 6.282 1.00 78.06 113 SER A C 1
ATOM 916 O O . SER A 1 113 ? 0.543 12.713 7.036 1.00 78.06 113 SER A O 1
ATOM 918 N N . LEU A 1 114 ? -1.005 12.096 5.534 1.00 83.12 114 LEU A N 1
ATOM 919 C CA . LEU A 1 114 ? -0.892 10.661 5.768 1.00 83.12 114 LEU A CA 1
ATOM 920 C C . LEU A 1 114 ? -0.514 9.933 4.482 1.00 83.12 114 LEU A C 1
ATOM 922 O O . LEU A 1 114 ? -1.329 9.796 3.564 1.00 83.12 114 LEU A O 1
ATOM 926 N N . ILE A 1 115 ? 0.742 9.492 4.433 1.00 86.06 115 ILE A N 1
ATOM 927 C CA . ILE A 1 115 ? 1.342 8.866 3.258 1.00 86.06 115 ILE A CA 1
ATOM 928 C C . ILE A 1 11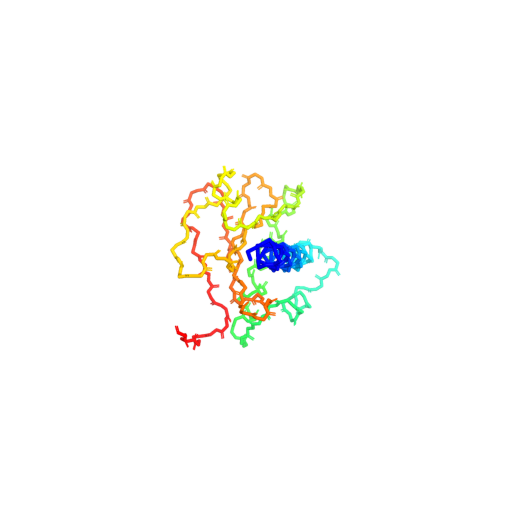5 ? 2.077 7.607 3.699 1.00 86.06 115 ILE A C 1
ATOM 930 O O . ILE A 1 115 ? 2.882 7.641 4.629 1.00 86.06 115 ILE A O 1
ATOM 934 N N . ILE A 1 116 ? 1.820 6.502 3.008 1.00 87.75 116 ILE A N 1
ATOM 935 C CA . ILE A 1 116 ? 2.483 5.224 3.254 1.00 87.75 116 ILE A CA 1
ATOM 936 C C . ILE A 1 116 ? 3.307 4.849 2.027 1.00 87.75 116 ILE A C 1
ATOM 938 O O . ILE A 1 116 ? 2.732 4.682 0.948 1.00 87.75 116 ILE A O 1
ATOM 942 N N . PRO A 1 117 ? 4.627 4.661 2.161 1.00 89.44 117 PRO A N 1
ATOM 943 C CA . PRO A 1 117 ? 5.377 3.909 1.176 1.00 89.44 117 PRO A CA 1
ATOM 944 C C . PRO A 1 117 ? 5.092 2.409 1.347 1.00 89.44 117 PRO A C 1
ATOM 946 O O . PRO A 1 117 ? 5.050 1.890 2.465 1.00 89.44 117 PRO A O 1
ATOM 949 N N . VAL A 1 118 ? 4.902 1.714 0.229 1.00 91.75 118 VAL A N 1
ATOM 950 C CA . VAL A 1 118 ? 4.664 0.270 0.154 1.00 91.75 118 VAL A CA 1
ATOM 951 C C . VAL A 1 118 ? 5.671 -0.344 -0.808 1.00 91.75 118 VAL A C 1
ATOM 953 O O . VAL A 1 118 ? 5.846 0.154 -1.919 1.00 91.75 118 VAL A O 1
ATOM 956 N N . LEU A 1 119 ? 6.314 -1.431 -0.391 1.00 91.38 119 LEU A N 1
ATOM 957 C CA . LEU A 1 119 ? 7.240 -2.211 -1.204 1.00 91.38 119 LEU A CA 1
ATOM 958 C C . LEU A 1 119 ? 6.589 -3.527 -1.620 1.00 91.38 119 LEU A C 1
ATOM 960 O O . LEU A 1 119 ? 6.101 -4.290 -0.777 1.00 91.38 119 LEU A O 1
ATOM 964 N N . LEU A 1 120 ? 6.635 -3.798 -2.921 1.00 91.44 120 LEU A N 1
ATOM 965 C CA . LEU A 1 120 ? 6.260 -5.082 -3.495 1.00 91.44 120 LEU A CA 1
ATOM 966 C C . LEU A 1 120 ? 7.486 -5.975 -3.720 1.00 91.44 120 LEU A C 1
ATOM 968 O O . LEU A 1 120 ? 8.564 -5.483 -4.031 1.00 91.44 120 LEU A O 1
ATOM 972 N N . ASN A 1 121 ? 7.316 -7.291 -3.636 1.00 88.69 121 ASN A N 1
ATOM 973 C CA . ASN A 1 121 ? 8.297 -8.233 -4.176 1.00 88.69 121 ASN A CA 1
ATOM 974 C C . ASN A 1 121 ? 8.084 -8.469 -5.689 1.00 88.69 121 ASN A C 1
ATOM 976 O O . ASN A 1 121 ? 7.175 -7.913 -6.316 1.00 88.69 121 ASN A O 1
ATOM 980 N N . ASN A 1 122 ? 8.910 -9.336 -6.283 1.00 85.88 122 ASN A N 1
ATOM 981 C CA . ASN A 1 122 ? 8.830 -9.699 -7.706 1.00 85.88 122 ASN A CA 1
ATOM 982 C C . ASN A 1 122 ? 7.503 -10.381 -8.096 1.00 85.88 122 ASN A C 1
ATOM 984 O O . ASN A 1 122 ? 7.119 -10.357 -9.264 1.00 85.88 122 ASN A O 1
ATOM 988 N N . GLU A 1 123 ? 6.782 -10.944 -7.127 1.00 87.38 123 GLU A N 1
ATOM 989 C CA . GLU A 1 123 ? 5.492 -11.618 -7.314 1.00 87.38 123 GLU A CA 1
ATOM 990 C C . GLU A 1 123 ? 4.290 -10.686 -7.088 1.00 87.38 123 GLU A C 1
ATOM 992 O O . GLU A 1 123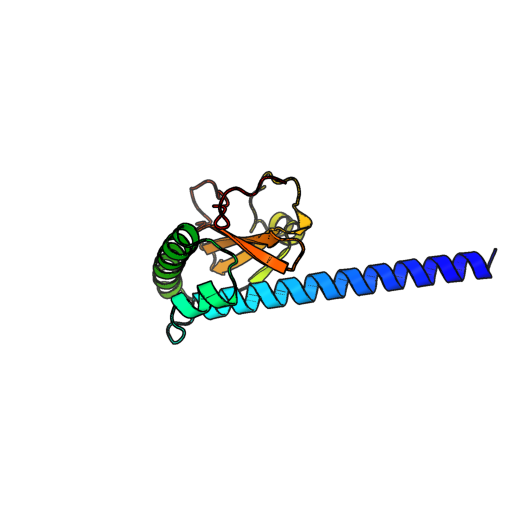 ? 3.140 -11.131 -7.084 1.00 87.38 123 GLU A O 1
ATOM 997 N N . ALA A 1 124 ? 4.538 -9.382 -6.928 1.00 86.25 124 ALA A N 1
ATOM 998 C CA . ALA A 1 124 ? 3.530 -8.378 -6.598 1.00 86.25 124 ALA A CA 1
ATOM 999 C C . ALA A 1 124 ? 2.808 -8.651 -5.262 1.00 86.25 124 ALA A C 1
ATOM 1001 O O . ALA A 1 124 ? 1.601 -8.441 -5.144 1.00 86.25 124 ALA A O 1
ATOM 1002 N N . LYS A 1 125 ? 3.546 -9.092 -4.239 1.00 89.00 125 LYS A N 1
ATOM 1003 C CA . LYS A 1 125 ? 3.084 -9.179 -2.843 1.00 89.00 125 LYS A CA 1
ATOM 1004 C C . LYS A 1 125 ? 3.677 -8.060 -2.003 1.00 89.00 125 LYS A C 1
ATOM 1006 O O . LYS A 1 125 ? 4.821 -7.672 -2.228 1.00 89.00 125 LYS A O 1
ATOM 1011 N N . ILE A 1 126 ? 2.914 -7.548 -1.038 1.00 91.19 1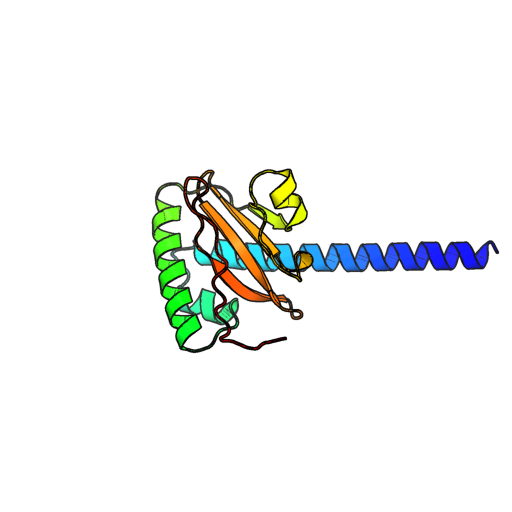26 ILE A N 1
ATOM 1012 C CA . ILE A 1 126 ? 3.400 -6.517 -0.114 1.00 91.19 126 ILE A CA 1
ATOM 1013 C C . ILE A 1 126 ? 4.316 -7.178 0.913 1.00 91.19 126 ILE A C 1
ATOM 1015 O O . ILE A 1 126 ? 3.869 -8.047 1.655 1.00 91.19 126 ILE A O 1
ATOM 1019 N N . VAL A 1 127 ? 5.571 -6.737 0.974 1.00 88.44 127 VAL A N 1
ATOM 1020 C CA . VAL A 1 127 ? 6.590 -7.264 1.910 1.00 88.44 127 VAL A CA 1
ATOM 1021 C C . VAL A 1 127 ? 7.061 -6.223 2.925 1.00 88.44 127 VAL A C 1
ATOM 1023 O O . VAL A 1 127 ? 7.618 -6.552 3.973 1.00 88.44 127 VAL A O 1
ATOM 1026 N N . ALA A 1 128 ? 6.817 -4.945 2.635 1.00 84.94 128 ALA A N 1
ATOM 1027 C CA . ALA A 1 128 ? 7.092 -3.852 3.552 1.00 84.94 128 ALA A CA 1
ATOM 1028 C C . ALA A 1 128 ? 6.098 -2.715 3.333 1.00 84.94 128 ALA A C 1
ATOM 1030 O O . ALA A 1 128 ? 5.731 -2.394 2.202 1.00 84.94 128 ALA A O 1
ATOM 1031 N N . PHE A 1 129 ? 5.700 -2.072 4.418 1.00 87.38 129 PHE A N 1
ATOM 1032 C CA . PHE A 1 129 ? 5.047 -0.772 4.381 1.00 87.38 129 PHE A CA 1
ATOM 1033 C C . PHE A 1 129 ? 5.348 -0.051 5.688 1.00 87.38 129 PHE A C 1
ATOM 1035 O O . PHE A 1 129 ? 5.707 -0.678 6.687 1.00 87.38 129 PHE A O 1
ATOM 1042 N N . SER A 1 130 ? 5.220 1.270 5.701 1.00 78.25 130 SER A N 1
ATOM 1043 C CA . SER A 1 130 ? 5.449 2.023 6.928 1.00 78.25 130 SER A CA 1
ATOM 1044 C C . SER A 1 130 ? 4.475 3.153 7.147 1.00 78.25 130 SER A C 1
ATOM 1046 O O . SER A 1 130 ? 3.854 3.676 6.230 1.00 78.25 130 SER A O 1
ATOM 1048 N N . TYR A 1 131 ? 4.342 3.527 8.411 1.00 70.75 131 TYR A N 1
ATOM 1049 C CA . TYR A 1 131 ? 3.533 4.654 8.825 1.00 70.75 131 TYR A CA 1
ATOM 1050 C C . TYR A 1 131 ? 4.333 5.955 8.660 1.00 70.75 131 TYR A C 1
ATOM 1052 O O . TYR A 1 131 ? 5.312 6.164 9.376 1.00 70.75 131 TYR A O 1
ATOM 1060 N N . GLY A 1 132 ? 3.915 6.828 7.738 1.00 62.38 132 GLY A N 1
A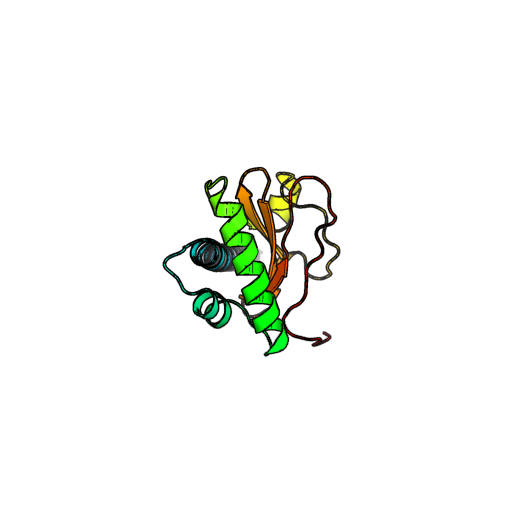TOM 1061 C CA . GLY A 1 132 ? 4.530 8.134 7.502 1.00 62.38 132 GLY A CA 1
ATOM 1062 C C . GLY A 1 132 ? 3.544 9.292 7.673 1.00 62.38 132 GLY A C 1
ATOM 1063 O O . GLY A 1 132 ? 2.461 9.300 7.084 1.00 62.38 132 GLY A O 1
ATOM 1064 N N . LEU A 1 133 ? 3.928 10.305 8.458 1.00 58.56 133 LEU A N 1
ATOM 1065 C CA . LEU A 1 133 ? 3.244 11.602 8.487 1.00 58.56 133 LEU A CA 1
ATOM 1066 C C . LEU A 1 133 ? 3.994 12.594 7.588 1.00 58.56 133 LEU A C 1
ATOM 1068 O O . LEU A 1 133 ? 5.212 12.738 7.703 1.00 58.56 133 LEU A O 1
ATOM 1072 N N . LYS A 1 134 ? 3.274 13.325 6.724 1.00 59.91 134 LYS A N 1
ATOM 1073 C CA . LYS A 1 134 ? 3.847 14.285 5.752 1.00 59.91 134 LYS A CA 1
ATOM 1074 C C . LYS A 1 134 ? 4.674 15.389 6.434 1.00 59.91 134 LYS A C 1
ATOM 1076 O O . LYS A 1 134 ? 5.627 15.890 5.843 1.00 59.91 134 LYS A O 1
ATOM 1081 N N . LYS A 1 135 ? 4.372 15.734 7.696 1.00 46.66 135 LYS A N 1
ATOM 1082 C CA . LYS A 1 135 ? 5.156 16.673 8.520 1.00 46.66 135 LYS A CA 1
ATOM 1083 C C . LYS A 1 135 ? 5.946 15.947 9.617 1.00 46.66 135 LYS A C 1
ATOM 1085 O O . LYS A 1 135 ? 5.370 15.454 10.579 1.00 46.66 135 LYS A O 1
ATOM 1090 N N . GLY A 1 136 ? 7.277 15.982 9.505 1.00 39.34 136 GLY A N 1
ATOM 1091 C CA . GLY A 1 136 ? 8.172 15.966 10.670 1.00 39.34 136 GLY A CA 1
ATOM 1092 C C . GLY A 1 136 ? 8.962 14.695 10.990 1.00 39.34 136 GLY A C 1
ATOM 1093 O O . GLY A 1 136 ? 9.754 14.752 11.923 1.00 39.34 136 GLY A O 1
ATOM 1094 N N . LYS A 1 137 ? 8.830 13.577 10.261 1.00 44.19 137 LYS A N 1
ATOM 1095 C CA . LYS A 1 137 ? 9.718 12.412 10.461 1.00 44.19 137 LYS A CA 1
ATOM 1096 C C . LYS A 1 137 ? 10.213 11.813 9.144 1.00 44.19 137 LYS A C 1
ATOM 1098 O O . LYS A 1 137 ? 9.623 12.014 8.077 1.00 44.19 137 LYS A O 1
ATOM 1103 N N . GLU A 1 138 ? 11.374 11.179 9.213 1.00 49.22 138 GLU A N 1
ATOM 1104 C CA . GLU A 1 138 ? 11.936 10.330 8.164 1.00 49.22 138 GLU A CA 1
ATOM 1105 C C . GLU A 1 138 ? 11.004 9.127 7.963 1.00 49.22 138 GLU A C 1
ATOM 1107 O O . GLU A 1 138 ? 10.558 8.506 8.929 1.00 49.22 138 GLU A O 1
ATOM 1112 N N . ASN A 1 139 ? 10.648 8.839 6.711 1.00 50.41 139 ASN A N 1
ATOM 1113 C CA . ASN A 1 139 ? 9.804 7.696 6.385 1.00 50.41 139 ASN A CA 1
ATOM 1114 C C . ASN A 1 139 ? 10.718 6.487 6.176 1.00 50.41 139 ASN A C 1
ATOM 1116 O O . ASN A 1 139 ? 11.267 6.306 5.094 1.00 50.41 139 ASN A O 1
ATOM 1120 N N . TYR A 1 140 ? 10.884 5.667 7.208 1.00 53.38 140 TYR A N 1
ATOM 1121 C CA . TYR A 1 140 ? 11.603 4.398 7.108 1.00 53.38 140 TYR A CA 1
ATOM 1122 C C . TYR A 1 140 ? 10.648 3.309 6.632 1.00 53.38 140 TYR A C 1
ATOM 1124 O O . TYR A 1 140 ? 9.583 3.157 7.222 1.00 53.38 140 TYR A O 1
ATOM 1132 N N . LEU A 1 141 ? 10.989 2.548 5.590 1.00 56.94 141 LEU A N 1
ATOM 1133 C CA . LEU A 1 141 ? 10.265 1.317 5.258 1.00 56.94 141 LEU A CA 1
ATOM 1134 C C . LEU A 1 141 ? 10.603 0.255 6.308 1.00 56.94 141 LEU A C 1
ATOM 1136 O O . LEU A 1 141 ? 11.761 -0.122 6.462 1.00 56.94 141 LEU A O 1
ATOM 1140 N N . LEU A 1 142 ? 9.595 -0.236 7.026 1.00 59.47 142 LEU A N 1
ATOM 1141 C CA . LEU A 1 142 ? 9.761 -1.376 7.920 1.00 59.47 142 LEU A CA 1
ATOM 1142 C C . LEU A 1 142 ? 9.521 -2.639 7.103 1.00 59.47 142 LEU A C 1
ATOM 1144 O O . LEU A 1 142 ? 8.412 -2.854 6.618 1.00 59.47 142 LEU A O 1
ATOM 1148 N N . ARG A 1 143 ? 10.569 -3.444 6.919 1.00 59.94 143 ARG A N 1
ATOM 1149 C CA . ARG A 1 143 ? 10.480 -4.759 6.278 1.00 59.94 143 ARG A CA 1
ATOM 1150 C C . ARG A 1 143 ? 9.792 -5.739 7.233 1.00 59.94 143 ARG A C 1
ATOM 1152 O O . ARG A 1 143 ? 10.113 -5.758 8.419 1.00 59.94 143 ARG A O 1
ATOM 1159 N N . ILE A 1 144 ? 8.822 -6.503 6.737 1.00 64.19 144 ILE A N 1
ATOM 1160 C CA . ILE A 1 144 ? 7.892 -7.291 7.569 1.00 64.19 144 ILE A CA 1
ATOM 1161 C C . ILE A 1 144 ? 7.984 -8.796 7.247 1.00 64.19 144 ILE A C 1
ATOM 1163 O O . ILE A 1 144 ? 7.477 -9.639 7.985 1.00 64.19 144 ILE A O 1
ATOM 1167 N N . ASP A 1 145 ? 8.682 -9.153 6.174 1.00 58.56 145 ASP A N 1
ATOM 1168 C CA . ASP A 1 145 ? 8.897 -10.522 5.702 1.00 58.56 145 ASP A CA 1
ATOM 1169 C C . ASP A 1 145 ? 9.955 -11.307 6.497 1.00 58.56 145 ASP A C 1
ATOM 1171 O O . ASP A 1 145 ? 10.145 -12.496 6.244 1.00 58.56 145 ASP A O 1
ATOM 1175 N N . GLY A 1 146 ? 10.610 -10.682 7.483 1.00 49.28 146 GLY A N 1
ATOM 1176 C CA . GLY A 1 146 ? 11.808 -11.247 8.099 1.00 49.28 146 GLY A CA 1
ATOM 1177 C C . GLY A 1 146 ? 12.953 -11.272 7.081 1.00 49.28 146 GLY A C 1
ATOM 1178 O O . GLY A 1 146 ? 12.749 -11.356 5.874 1.00 49.28 146 GLY A O 1
ATOM 1179 N N . ILE A 1 147 ? 14.188 -11.123 7.546 1.00 47.88 147 ILE A N 1
ATOM 1180 C CA . ILE A 1 147 ? 15.374 -11.003 6.692 1.00 47.88 147 ILE A CA 1
ATOM 1181 C C . ILE A 1 147 ? 15.483 -12.226 5.759 1.00 47.88 147 ILE A C 1
ATOM 1183 O O . ILE A 1 147 ? 15.989 -13.276 6.141 1.00 47.88 147 ILE A O 1
ATOM 1187 N N . LYS A 1 148 ? 15.025 -12.089 4.514 1.00 41.06 148 LYS A N 1
ATOM 1188 C CA . LYS A 1 148 ? 15.587 -12.805 3.371 1.00 41.06 148 LYS A CA 1
ATOM 1189 C C . LYS A 1 148 ? 16.375 -11.782 2.574 1.00 41.06 148 LYS A C 1
ATOM 1191 O O . LYS A 1 148 ? 15.806 -10.967 1.842 1.00 41.06 148 LYS A O 1
ATOM 1196 N N . GLU A 1 149 ? 17.671 -11.743 2.852 1.00 35.25 149 GLU A N 1
ATOM 1197 C CA . GLU A 1 149 ? 18.664 -11.114 1.986 1.00 35.25 149 GLU A CA 1
ATOM 1198 C C . GLU A 1 149 ? 18.455 -11.628 0.554 1.00 35.25 149 GLU A C 1
ATOM 1200 O O . GLU A 1 149 ? 18.268 -12.829 0.345 1.00 35.25 149 GLU A O 1
ATOM 1205 N N . TYR A 1 150 ? 18.429 -10.707 -0.405 1.00 38.81 150 TYR A N 1
ATOM 1206 C CA . TYR A 1 150 ? 18.719 -10.984 -1.808 1.00 38.81 150 TYR A CA 1
ATOM 1207 C C . TYR A 1 150 ? 19.932 -10.143 -2.172 1.00 38.81 150 TYR A C 1
ATOM 1209 O O . TYR A 1 150 ? 19.910 -8.943 -1.805 1.00 38.81 150 TYR A O 1
#